Protein AF-A0AAX4JGT9-F1 (afdb_monomer)

Nearest PDB structures (foldseek):
  2guz-assembly3_E  TM=9.407E-01  e=2.735E-03  Saccharomyces cerevisiae

Structure (mmCIF, N/CA/C/O backbone):
data_AF-A0AAX4JGT9-F1
#
_entry.id   AF-A0AAX4JGT9-F1
#
loop_
_atom_site.group_PDB
_atom_site.id
_atom_site.type_symbol
_atom_site.label_atom_id
_atom_site.label_alt_id
_atom_site.label_comp_id
_atom_site.label_asym_id
_atom_site.label_entity_id
_atom_site.label_seq_id
_atom_site.pdbx_PDB_ins_code
_atom_site.Cartn_x
_atom_site.Cartn_y
_atom_site.Cartn_z
_atom_site.occupancy
_atom_site.B_iso_or_equiv
_atom_site.auth_seq_id
_atom_site.auth_comp_id
_atom_site.auth_asym_id
_atom_site.auth_atom_id
_atom_site.pdbx_PDB_model_num
ATOM 1 N N . MET A 1 1 ? 29.627 10.231 7.209 1.00 39.09 1 MET A N 1
ATOM 2 C CA . MET A 1 1 ? 28.273 10.159 7.798 1.00 39.09 1 MET A CA 1
ATOM 3 C C . MET A 1 1 ? 27.279 9.842 6.692 1.00 39.09 1 MET A C 1
ATOM 5 O O . MET A 1 1 ? 26.884 10.749 5.980 1.00 39.09 1 MET A O 1
ATOM 9 N N . PHE A 1 2 ? 26.899 8.576 6.521 1.00 27.64 2 PHE A N 1
ATOM 10 C CA . PHE A 1 2 ? 25.736 8.211 5.706 1.00 27.64 2 PHE A CA 1
ATOM 11 C C . PHE A 1 2 ? 24.783 7.430 6.612 1.00 27.64 2 PHE A C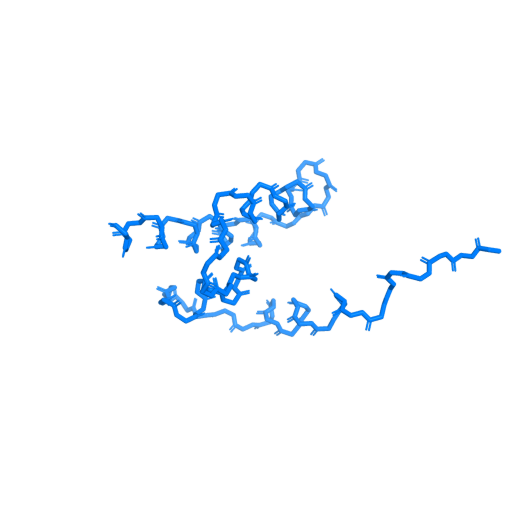 1
ATOM 13 O O . PHE A 1 2 ? 25.146 6.408 7.187 1.00 27.64 2 PHE A O 1
ATOM 20 N N . ASN A 1 3 ? 23.626 8.038 6.854 1.00 28.66 3 ASN A N 1
ATOM 21 C CA . ASN A 1 3 ? 22.726 7.782 7.971 1.00 28.66 3 ASN A CA 1
ATOM 22 C C . AS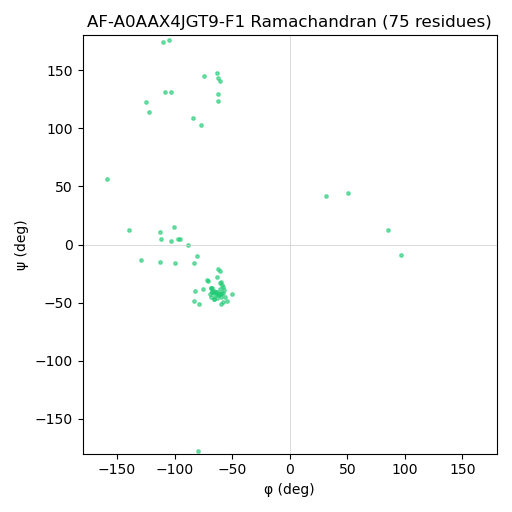N A 1 3 ? 21.799 6.582 7.674 1.00 28.66 3 ASN A C 1
ATOM 24 O O . ASN A 1 3 ? 20.939 6.648 6.804 1.00 28.66 3 ASN A O 1
ATOM 28 N N . THR A 1 4 ? 22.036 5.470 8.364 1.00 37.72 4 THR A N 1
ATOM 29 C CA . THR A 1 4 ? 21.071 4.646 9.124 1.00 37.72 4 THR A CA 1
ATOM 30 C C . THR A 1 4 ? 19.591 4.529 8.694 1.00 37.72 4 THR A C 1
ATOM 32 O O . THR A 1 4 ? 18.733 4.482 9.564 1.00 37.72 4 THR A O 1
ATOM 35 N N . LEU A 1 5 ? 19.242 4.394 7.406 1.00 37.34 5 LEU A N 1
ATOM 36 C CA . LEU A 1 5 ? 17.872 3.997 6.992 1.00 37.34 5 LEU A CA 1
ATOM 37 C C . LEU A 1 5 ? 17.794 3.009 5.807 1.00 37.34 5 LEU A C 1
ATOM 39 O O . LEU A 1 5 ? 16.718 2.763 5.271 1.00 37.34 5 LEU A O 1
ATOM 43 N N . SER A 1 6 ? 18.901 2.384 5.405 1.00 38.09 6 SER A N 1
ATOM 44 C CA . SER A 1 6 ? 18.949 1.504 4.223 1.00 38.09 6 SER A CA 1
ATOM 45 C C . SER A 1 6 ? 18.776 0.003 4.498 1.00 38.09 6 SER A C 1
ATOM 47 O O . SER A 1 6 ? 18.888 -0.791 3.569 1.00 38.09 6 SER A O 1
ATOM 49 N N . LYS A 1 7 ? 18.508 -0.429 5.741 1.00 37.81 7 LYS A N 1
ATOM 50 C CA . LYS A 1 7 ? 18.561 -1.863 6.105 1.00 37.81 7 LYS A CA 1
ATOM 51 C C . LYS A 1 7 ? 17.245 -2.567 6.447 1.00 37.81 7 LYS A C 1
ATOM 53 O O . LYS A 1 7 ? 17.302 -3.745 6.776 1.00 37.81 7 LYS A O 1
ATOM 58 N N . LEU A 1 8 ? 16.077 -1.927 6.323 1.00 40.97 8 LEU A N 1
ATOM 59 C CA . LEU A 1 8 ? 14.794 -2.622 6.564 1.00 40.97 8 LEU A CA 1
ATOM 60 C C . LEU A 1 8 ? 13.730 -2.493 5.459 1.00 40.97 8 LEU A C 1
ATOM 62 O O . LEU A 1 8 ? 12.821 -3.311 5.437 1.00 40.97 8 LEU A O 1
ATOM 66 N N . ASN A 1 9 ? 13.874 -1.586 4.486 1.00 43.84 9 ASN A N 1
ATOM 67 C CA . ASN A 1 9 ? 12.814 -1.322 3.491 1.00 43.84 9 ASN A CA 1
ATOM 68 C C . ASN A 1 9 ? 13.155 -1.738 2.046 1.00 43.84 9 ASN A C 1
ATOM 70 O O . ASN A 1 9 ? 12.451 -1.361 1.118 1.00 43.84 9 ASN A O 1
ATOM 74 N N . GLY A 1 10 ? 14.239 -2.490 1.831 1.00 43.22 10 GLY A N 1
ATOM 75 C CA . GLY A 1 10 ? 14.739 -2.788 0.480 1.00 43.22 10 GLY A CA 1
ATOM 76 C C . GLY A 1 10 ? 14.369 -4.156 -0.098 1.00 43.22 10 GLY A C 1
ATOM 77 O O . GLY A 1 10 ? 14.504 -4.349 -1.294 1.00 43.22 10 GLY A O 1
ATOM 78 N N . HIS A 1 11 ? 13.917 -5.119 0.712 1.00 44.06 11 HIS A N 1
ATOM 79 C CA . HIS A 1 11 ? 13.767 -6.509 0.242 1.00 44.06 11 HIS A CA 1
ATOM 80 C C . HIS A 1 11 ? 12.326 -7.015 0.140 1.00 44.06 11 HIS A C 1
ATOM 82 O O . HIS A 1 11 ? 12.096 -8.047 -0.490 1.00 44.06 11 HIS A O 1
ATOM 88 N N . PHE A 1 12 ? 11.353 -6.330 0.747 1.00 51.16 12 PHE A N 1
ATOM 89 C CA . PHE A 1 12 ? 9.971 -6.814 0.750 1.00 51.16 12 PHE A CA 1
ATOM 90 C C . PHE A 1 12 ? 9.223 -6.429 -0.534 1.00 51.16 12 PHE A C 1
ATOM 92 O O . PHE A 1 12 ? 8.649 -7.298 -1.191 1.00 51.16 12 PHE A O 1
ATOM 99 N N . LEU A 1 13 ? 9.304 -5.157 -0.941 1.00 52.50 13 LEU A N 1
ATOM 100 C CA . LEU A 1 13 ? 8.652 -4.674 -2.161 1.00 52.50 13 LEU A CA 1
ATOM 101 C C . LEU A 1 13 ? 9.279 -5.276 -3.428 1.00 52.50 13 LEU A C 1
ATOM 103 O O . LEU A 1 13 ? 8.537 -5.747 -4.283 1.00 52.50 13 LEU A O 1
ATOM 107 N N . ASP A 1 14 ? 10.611 -5.403 -3.497 1.00 51.22 14 ASP A N 1
ATOM 108 C CA . ASP A 1 14 ? 11.316 -6.043 -4.626 1.00 51.22 14 ASP A CA 1
ATOM 109 C C . ASP A 1 14 ? 10.874 -7.492 -4.872 1.00 51.22 14 ASP A C 1
ATOM 111 O O . ASP A 1 14 ? 10.739 -7.930 -6.015 1.00 51.22 14 ASP A O 1
ATOM 115 N N . LYS A 1 15 ? 10.583 -8.243 -3.802 1.00 47.28 15 LYS A N 1
ATOM 116 C CA . LYS A 1 15 ? 10.081 -9.616 -3.922 1.00 47.28 15 LYS A CA 1
ATOM 117 C C . LYS A 1 15 ? 8.610 -9.644 -4.347 1.00 47.28 15 LYS A C 1
ATOM 119 O O . LYS A 1 15 ? 8.234 -10.478 -5.170 1.00 47.28 15 LYS A O 1
ATOM 124 N N . MET A 1 16 ? 7.799 -8.717 -3.835 1.00 55.25 16 MET A N 1
ATOM 125 C CA . MET A 1 16 ? 6.370 -8.611 -4.146 1.00 55.25 16 MET A CA 1
ATOM 126 C C . MET A 1 16 ? 6.110 -8.116 -5.582 1.00 55.25 16 MET A C 1
ATOM 128 O O . MET A 1 16 ? 5.165 -8.573 -6.224 1.00 55.25 16 MET A O 1
ATOM 132 N N . TYR A 1 17 ? 6.991 -7.276 -6.138 1.00 56.47 17 TYR A N 1
ATOM 133 C CA . TYR A 1 17 ? 6.886 -6.762 -7.510 1.00 56.47 17 TYR A CA 1
ATOM 134 C C . TYR A 1 17 ? 6.912 -7.843 -8.594 1.00 56.47 17 TYR A C 1
ATOM 136 O O . TYR A 1 17 ? 6.378 -7.627 -9.681 1.00 56.47 17 TYR A O 1
ATOM 144 N N . SER A 1 18 ? 7.465 -9.020 -8.297 1.00 60.38 18 SER A N 1
ATOM 145 C CA . SER A 1 18 ? 7.535 -10.128 -9.254 1.00 60.38 18 SER A CA 1
ATOM 146 C C . SER A 1 18 ? 6.260 -10.981 -9.348 1.00 60.38 18 SER A C 1
ATOM 148 O O . SER A 1 18 ? 6.129 -11.748 -10.299 1.00 60.38 18 SER A O 1
ATOM 150 N N . SER A 1 19 ? 5.322 -10.895 -8.392 1.00 71.44 19 SER A N 1
ATOM 151 C CA . SER A 1 19 ? 4.204 -11.857 -8.318 1.00 71.44 19 SER A CA 1
ATOM 152 C C . SER A 1 19 ? 2.981 -11.366 -7.531 1.00 71.44 19 SER A C 1
ATOM 154 O O . SER A 1 19 ? 2.503 -12.025 -6.611 1.00 71.44 19 SER A O 1
ATOM 156 N N . PHE A 1 20 ? 2.425 -10.220 -7.927 1.00 84.44 20 PHE A N 1
ATOM 157 C CA . PHE A 1 20 ? 1.095 -9.832 -7.460 1.00 84.44 20 PHE A CA 1
ATOM 158 C C . PHE A 1 20 ? 0.010 -10.809 -7.918 1.00 84.44 20 PHE A C 1
ATOM 160 O O . PHE A 1 20 ? 0.051 -11.344 -9.030 1.00 84.44 20 PHE A O 1
ATOM 167 N N . LEU A 1 21 ? -1.015 -10.972 -7.089 1.00 84.38 21 LEU A N 1
ATOM 168 C CA . LEU A 1 21 ? -2.238 -11.653 -7.463 1.00 84.38 21 LEU A CA 1
ATOM 169 C C . LEU A 1 21 ? -2.923 -10.905 -8.610 1.00 84.38 21 LEU A C 1
ATOM 171 O O . LEU A 1 21 ? -2.971 -9.669 -8.665 1.00 84.38 21 LEU A O 1
ATOM 175 N N . ARG A 1 22 ? -3.521 -11.691 -9.513 1.00 87.06 22 ARG A N 1
ATOM 176 C CA . ARG A 1 22 ? -4.352 -11.178 -10.612 1.00 87.06 22 ARG A CA 1
ATOM 177 C C . ARG A 1 22 ? -5.553 -10.383 -10.095 1.00 87.06 22 ARG A C 1
ATOM 179 O O . ARG A 1 22 ? -6.001 -9.456 -10.758 1.00 87.06 22 ARG A O 1
ATOM 186 N N . VAL A 1 23 ? -6.080 -10.774 -8.936 1.00 89.31 23 VAL A N 1
ATOM 187 C CA . VAL A 1 23 ? -7.163 -10.084 -8.232 1.00 89.31 23 VAL A CA 1
ATOM 188 C C . VAL A 1 23 ? -6.678 -9.786 -6.819 1.00 89.31 23 VAL A C 1
ATOM 190 O O . VAL A 1 23 ? -6.305 -10.709 -6.098 1.00 89.31 23 VAL A O 1
ATOM 193 N N . MET A 1 24 ? -6.684 -8.506 -6.446 1.00 93.06 24 MET A N 1
ATOM 194 C CA . MET A 1 24 ? -6.287 -8.036 -5.117 1.00 93.06 24 MET A CA 1
ATOM 195 C C . MET A 1 24 ? -7.218 -8.607 -4.040 1.00 93.06 24 MET A C 1
ATOM 197 O O . MET A 1 24 ? -8.438 -8.466 -4.145 1.00 93.06 24 MET A O 1
ATOM 201 N N . ASP A 1 25 ? -6.653 -9.197 -2.986 1.00 93.38 25 ASP A N 1
ATOM 202 C CA . ASP A 1 25 ? -7.393 -9.638 -1.801 1.00 93.38 25 ASP A CA 1
ATOM 203 C C . ASP A 1 25 ? -7.067 -8.771 -0.567 1.00 93.38 25 ASP A C 1
ATOM 205 O O . ASP A 1 25 ? -6.209 -7.888 -0.595 1.00 93.38 25 ASP A O 1
ATOM 209 N N . LEU A 1 26 ? -7.766 -9.005 0.549 1.00 92.00 26 LEU A N 1
ATOM 210 C CA . LEU A 1 26 ? -7.547 -8.258 1.797 1.00 92.00 26 LEU A CA 1
ATOM 211 C C . LEU A 1 26 ? -6.143 -8.450 2.386 1.00 92.00 26 LEU A C 1
ATOM 213 O O . LEU A 1 26 ? -5.674 -7.585 3.128 1.00 92.00 26 LEU A O 1
ATOM 217 N N . LYS A 1 27 ? -5.501 -9.594 2.134 1.00 90.69 27 LYS A N 1
ATOM 218 C CA . LYS A 1 27 ? -4.180 -9.906 2.687 1.00 90.69 27 LYS A CA 1
ATOM 219 C C . LYS A 1 27 ? -3.105 -9.186 1.881 1.00 90.69 27 LYS A C 1
ATOM 221 O O . LYS A 1 27 ? -2.323 -8.444 2.467 1.00 90.69 27 LYS A O 1
ATOM 226 N N . GLU A 1 28 ? -3.130 -9.329 0.562 1.00 91.00 28 GLU A N 1
ATOM 227 C CA . GLU A 1 28 ? -2.285 -8.616 -0.387 1.00 91.00 28 GLU A CA 1
ATOM 228 C C . GLU A 1 28 ? -2.446 -7.106 -0.218 1.00 91.00 28 GLU A C 1
ATOM 230 O O . GLU A 1 28 ? -1.445 -6.413 -0.090 1.00 91.00 28 GLU A O 1
ATOM 235 N N . ALA A 1 29 ? -3.670 -6.586 -0.093 1.00 93.38 29 ALA A N 1
ATOM 236 C CA . ALA A 1 29 ? -3.882 -5.150 0.073 1.00 93.38 29 ALA A CA 1
ATOM 237 C C . ALA A 1 29 ? -3.208 -4.586 1.338 1.00 93.38 29 ALA A C 1
ATOM 239 O O . ALA A 1 29 ? -2.652 -3.486 1.312 1.00 93.38 29 ALA A O 1
ATOM 240 N N . ARG A 1 30 ? -3.221 -5.340 2.447 1.00 92.19 30 ARG A N 1
ATOM 241 C CA . ARG A 1 30 ? -2.515 -4.947 3.677 1.00 92.19 30 ARG A CA 1
ATOM 242 C C . ARG A 1 30 ? -1.000 -4.989 3.515 1.00 92.19 30 ARG A C 1
ATOM 244 O O . ARG A 1 30 ? -0.325 -4.111 4.044 1.00 92.19 30 ARG A O 1
ATOM 251 N N . LEU A 1 31 ? -0.485 -5.971 2.776 1.00 91.25 31 LEU A N 1
ATOM 252 C CA . LEU A 1 31 ? 0.942 -6.081 2.471 1.00 91.25 31 LEU A CA 1
ATOM 253 C C . LEU A 1 31 ? 1.410 -4.958 1.538 1.00 91.25 31 LEU A C 1
ATOM 255 O O . LEU A 1 31 ? 2.412 -4.318 1.828 1.00 91.25 31 LEU A O 1
ATOM 259 N N . VAL A 1 32 ? 0.653 -4.669 0.476 1.00 90.94 32 VAL A N 1
ATOM 260 C CA . VAL A 1 32 ? 0.937 -3.601 -0.496 1.00 90.94 32 VAL A CA 1
ATOM 261 C C . VAL A 1 32 ? 0.997 -2.232 0.167 1.00 90.94 32 VAL A C 1
ATOM 263 O O . VAL A 1 32 ? 1.855 -1.428 -0.182 1.00 90.94 32 VAL A O 1
ATOM 266 N N . LEU A 1 33 ? 0.087 -1.953 1.103 1.00 92.19 33 LEU A N 1
ATOM 267 C CA . LEU A 1 33 ? 0.062 -0.676 1.816 1.00 92.19 33 LEU A CA 1
ATOM 268 C C . LEU A 1 33 ? 0.922 -0.649 3.082 1.00 92.19 33 LEU A C 1
ATOM 270 O O . LEU A 1 33 ? 0.968 0.389 3.741 1.00 92.19 33 LEU A O 1
ATOM 274 N N . GLU A 1 34 ? 1.584 -1.757 3.424 1.00 90.31 34 GLU A N 1
ATOM 275 C CA . GLU A 1 34 ? 2.381 -1.899 4.646 1.00 90.31 34 GLU A CA 1
ATOM 276 C C . GLU A 1 34 ? 1.600 -1.474 5.906 1.00 90.31 34 GLU A C 1
ATOM 278 O O . GLU A 1 34 ? 2.100 -0.735 6.759 1.00 90.31 34 GLU A O 1
ATOM 283 N N . VAL A 1 35 ? 0.335 -1.901 6.001 1.00 91.31 35 VAL A N 1
ATOM 284 C CA . VAL A 1 35 ? -0.576 -1.532 7.096 1.00 91.31 35 VAL A CA 1
ATOM 285 C C . VAL A 1 35 ? -0.835 -2.702 8.038 1.00 91.31 35 VAL A C 1
ATOM 287 O O . VAL A 1 35 ? -1.224 -3.799 7.630 1.00 91.31 35 VAL A O 1
ATOM 290 N N . SER A 1 36 ? -0.697 -2.428 9.330 1.00 90.56 36 SER A N 1
ATOM 291 C CA . SER A 1 36 ? -1.086 -3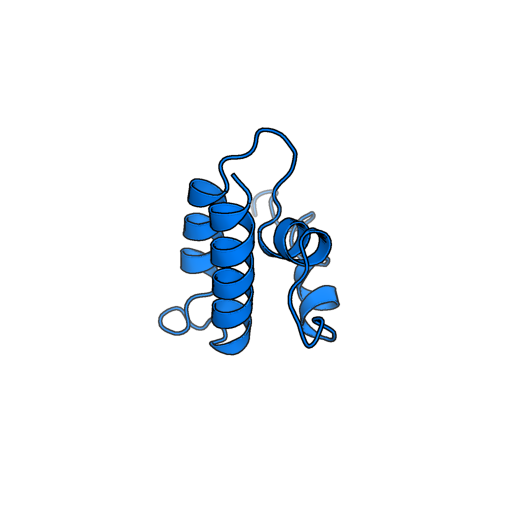.296 10.439 1.00 90.56 36 SER A CA 1
ATOM 292 C C . SER A 1 36 ? -2.368 -2.800 11.114 1.00 90.56 36 SER A C 1
ATOM 294 O O . SER A 1 36 ? -2.946 -1.766 10.768 1.00 90.56 36 SER A O 1
ATOM 296 N N . LYS A 1 37 ? -2.866 -3.564 12.093 1.00 87.12 37 LYS A N 1
ATOM 297 C CA . LYS A 1 37 ? -4.057 -3.177 12.859 1.00 87.12 37 LYS A CA 1
ATOM 298 C C . LYS A 1 37 ? -3.790 -1.866 13.613 1.00 87.12 37 LYS A C 1
ATOM 300 O O . LYS A 1 37 ? -2.870 -1.806 14.418 1.00 87.12 37 LYS A O 1
ATOM 305 N N . GLY A 1 38 ? -4.629 -0.857 13.380 1.00 86.31 38 GLY A N 1
ATOM 306 C CA . GLY A 1 38 ? -4.510 0.470 13.998 1.00 86.31 38 GLY A CA 1
ATOM 307 C C . GLY A 1 38 ? -3.798 1.513 13.133 1.00 86.31 38 GLY A C 1
ATOM 308 O O . GLY A 1 38 ? -3.860 2.699 13.454 1.00 86.31 38 GLY A O 1
ATOM 309 N N . ASP A 1 39 ? -3.190 1.112 12.013 1.00 91.12 39 ASP A N 1
ATOM 310 C CA . ASP A 1 39 ? -2.563 2.059 11.096 1.00 91.12 39 ASP A CA 1
ATOM 311 C C . ASP A 1 39 ? -3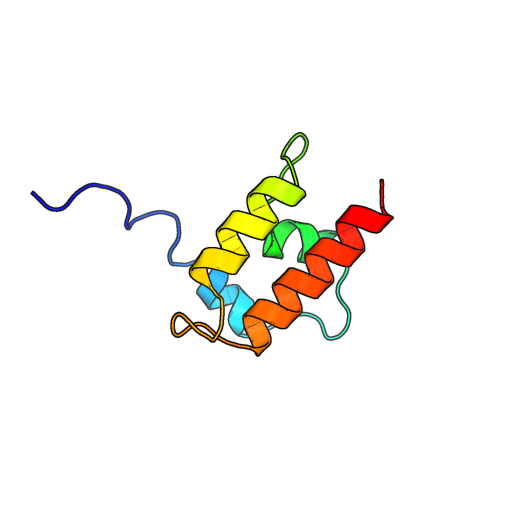.590 2.843 10.277 1.00 91.12 39 ASP A C 1
ATOM 313 O O . ASP A 1 39 ? -4.625 2.335 9.834 1.00 91.12 39 ASP A O 1
ATOM 317 N N . SER A 1 40 ? -3.263 4.106 9.999 1.00 93.81 40 SER A N 1
ATOM 318 C CA . SER A 1 40 ? -4.043 4.920 9.073 1.00 93.81 40 SER A CA 1
ATOM 319 C C . SER A 1 40 ? -3.735 4.524 7.629 1.00 93.81 40 SER A C 1
ATOM 321 O O . SER A 1 40 ? -2.739 4.962 7.046 1.00 93.81 40 SER A O 1
ATOM 323 N N . VAL A 1 41 ? -4.650 3.760 7.026 1.00 94.56 41 VAL A N 1
ATOM 324 C CA . VAL A 1 41 ? -4.610 3.354 5.608 1.00 94.56 41 VAL A CA 1
ATOM 325 C C . VAL A 1 41 ? -4.383 4.555 4.685 1.00 94.56 41 VAL A C 1
ATOM 327 O O . VAL A 1 41 ? -3.575 4.504 3.762 1.00 94.56 41 VAL A O 1
ATOM 330 N N . HIS A 1 42 ? -5.054 5.676 4.958 1.00 95.06 42 HIS A N 1
ATOM 331 C CA . HIS A 1 42 ? -4.926 6.883 4.146 1.00 95.06 42 HIS A CA 1
ATOM 332 C C . HIS A 1 42 ? -3.540 7.534 4.250 1.00 95.06 42 HIS A C 1
ATOM 334 O O . HIS A 1 42 ? -3.025 8.027 3.247 1.00 95.06 42 HIS A O 1
ATOM 340 N N . LYS A 1 43 ? -2.921 7.533 5.438 1.00 94.75 43 LYS A N 1
ATOM 341 C CA . LYS A 1 43 ? -1.572 8.084 5.628 1.00 94.75 43 LYS A CA 1
ATOM 342 C C . LYS A 1 43 ? -0.535 7.255 4.868 1.00 94.75 43 LYS A C 1
ATOM 344 O O . LYS A 1 43 ? 0.258 7.831 4.126 1.00 94.75 43 LYS A O 1
ATOM 349 N N . LYS A 1 44 ? -0.598 5.927 4.998 1.00 94.06 44 LYS A N 1
ATOM 350 C CA . LYS A 1 44 ? 0.300 4.993 4.303 1.00 94.06 44 LYS A CA 1
ATOM 351 C C . LYS A 1 44 ? 0.161 5.055 2.787 1.00 94.06 44 LYS A C 1
ATOM 353 O O . LYS A 1 44 ? 1.162 5.149 2.085 1.00 94.06 44 LYS A O 1
ATOM 358 N N . TYR A 1 45 ? -1.070 5.136 2.285 1.00 95.19 45 TYR A N 1
ATOM 359 C CA . TYR A 1 45 ? -1.325 5.342 0.861 1.00 95.19 45 TYR A CA 1
ATOM 360 C C . TYR A 1 45 ? -0.616 6.589 0.307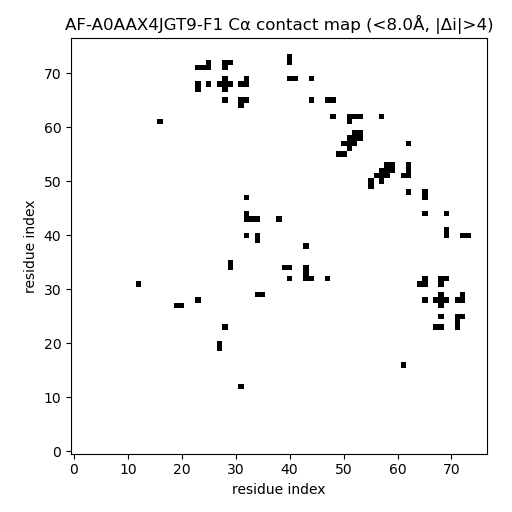 1.00 95.19 45 TYR A C 1
ATOM 362 O O . TYR A 1 45 ? 0.070 6.498 -0.707 1.00 95.19 45 TYR A O 1
ATOM 370 N N . LYS A 1 46 ? -0.719 7.749 0.976 1.00 95.25 46 LYS A N 1
ATOM 371 C CA . LYS A 1 46 ? -0.050 8.977 0.501 1.00 95.25 46 LYS A CA 1
ATOM 372 C C . LYS A 1 46 ? 1.470 8.853 0.495 1.00 95.25 46 LYS A C 1
ATOM 374 O O . LYS A 1 46 ? 2.113 9.348 -0.426 1.00 95.25 46 LYS A O 1
ATOM 379 N N . GLU A 1 47 ? 2.030 8.235 1.531 1.00 92.75 47 GLU A N 1
ATOM 380 C CA . GLU A 1 47 ? 3.470 8.007 1.646 1.00 92.75 47 GLU A CA 1
ATOM 381 C C . GLU A 1 47 ? 3.982 7.164 0.474 1.00 92.75 47 GLU A C 1
ATOM 383 O O . GLU A 1 47 ? 4.898 7.589 -0.232 1.00 92.75 47 GLU A O 1
ATOM 388 N N . LEU A 1 48 ? 3.328 6.030 0.214 1.00 91.25 48 LEU A N 1
ATOM 389 C CA . LEU A 1 48 ? 3.689 5.121 -0.871 1.00 91.25 48 LEU A CA 1
ATOM 390 C C . LEU A 1 48 ? 3.479 5.749 -2.248 1.00 91.25 48 LEU A C 1
ATOM 392 O O . LEU A 1 48 ? 4.341 5.602 -3.112 1.00 91.25 48 LEU A O 1
ATOM 396 N N . MET A 1 49 ? 2.392 6.495 -2.451 1.00 92.25 49 MET A N 1
ATOM 397 C CA . MET A 1 49 ? 2.142 7.209 -3.705 1.00 92.25 49 MET A CA 1
ATOM 398 C C . MET A 1 49 ? 3.221 8.249 -3.995 1.00 92.25 49 MET A C 1
ATOM 400 O O . MET A 1 49 ? 3.702 8.311 -5.116 1.00 92.25 49 MET A O 1
ATOM 404 N N . ARG A 1 50 ? 3.659 9.028 -2.998 1.00 90.31 50 ARG A N 1
ATOM 405 C CA . ARG A 1 50 ? 4.723 10.030 -3.179 1.00 90.31 50 ARG A CA 1
ATOM 406 C C . ARG A 1 50 ? 6.048 9.406 -3.627 1.00 90.31 50 ARG A C 1
ATOM 408 O O . ARG A 1 50 ? 6.811 10.053 -4.330 1.00 90.31 50 ARG A O 1
ATOM 415 N N . ILE A 1 51 ? 6.337 8.188 -3.172 1.00 87.44 51 ILE A N 1
ATOM 416 C CA . ILE A 1 51 ? 7.579 7.472 -3.490 1.00 87.44 51 ILE A CA 1
ATOM 417 C C . ILE A 1 51 ? 7.481 6.788 -4.858 1.00 87.44 51 ILE A C 1
ATOM 419 O O . ILE A 1 51 ? 8.445 6.797 -5.616 1.00 87.44 51 ILE A O 1
ATOM 423 N N . ASN A 1 52 ? 6.326 6.199 -5.176 1.00 86.44 52 ASN A N 1
ATOM 424 C CA . ASN A 1 52 ? 6.166 5.305 -6.324 1.00 86.44 52 ASN A CA 1
ATOM 425 C C . ASN A 1 52 ? 5.470 5.945 -7.535 1.00 86.44 52 ASN A C 1
ATOM 427 O O . ASN A 1 52 ? 5.239 5.247 -8.526 1.00 86.44 52 ASN A O 1
ATOM 431 N N . HIS A 1 53 ? 5.125 7.236 -7.478 1.00 88.56 53 HIS A N 1
ATOM 432 C CA . HIS A 1 53 ? 4.427 7.906 -8.572 1.00 88.56 53 HIS A CA 1
ATOM 433 C C . HIS A 1 53 ? 5.257 7.880 -9.870 1.00 88.56 53 HIS A C 1
ATOM 435 O O . HIS A 1 53 ? 6.470 8.107 -9.815 1.00 88.56 53 HIS A O 1
ATOM 441 N N . PRO A 1 54 ? 4.637 7.678 -11.049 1.00 88.31 54 PRO A N 1
ATOM 442 C CA . PRO A 1 54 ? 5.352 7.696 -12.326 1.00 88.31 54 PRO A CA 1
ATOM 443 C C . PRO A 1 54 ? 6.102 9.007 -12.582 1.00 88.31 54 PRO A C 1
ATOM 445 O O . PRO A 1 54 ? 7.251 8.982 -13.011 1.00 88.31 54 PRO A O 1
ATOM 448 N N . ASP A 1 55 ? 5.502 10.146 -12.222 1.00 91.56 55 ASP A N 1
ATOM 449 C CA . ASP A 1 55 ? 6.113 11.474 -12.404 1.00 91.56 55 ASP A CA 1
ATOM 450 C C . ASP A 1 55 ? 7.420 11.661 -11.615 1.00 91.56 55 ASP A C 1
ATOM 452 O O . ASP A 1 55 ? 8.230 12.516 -11.961 1.00 91.56 55 ASP A O 1
ATOM 456 N N . THR A 1 56 ? 7.650 10.866 -10.564 1.00 86.25 56 THR A N 1
ATOM 457 C CA . THR A 1 56 ? 8.894 10.877 -9.778 1.00 86.25 56 THR A CA 1
ATOM 458 C C . THR A 1 56 ? 9.843 9.735 -10.154 1.00 86.25 56 THR A C 1
ATOM 460 O O . THR A 1 56 ? 10.771 9.443 -9.405 1.00 86.25 56 THR A O 1
ATOM 463 N N . GLY A 1 57 ? 9.621 9.076 -11.297 1.00 80.56 57 GLY A N 1
ATOM 464 C CA . GLY A 1 57 ? 10.417 7.935 -11.765 1.00 80.56 57 GLY A CA 1
ATOM 465 C C . GLY A 1 57 ? 9.970 6.580 -11.209 1.00 80.56 57 GLY A C 1
ATOM 466 O O . GLY A 1 57 ? 10.698 5.597 -11.332 1.00 80.56 57 GLY A O 1
ATOM 467 N N . GLY A 1 58 ? 8.793 6.514 -10.585 1.00 84.50 58 GLY A N 1
ATOM 468 C CA . GLY A 1 58 ? 8.181 5.265 -10.147 1.00 84.50 58 GLY A CA 1
ATOM 469 C C . GLY A 1 58 ? 7.476 4.511 -11.279 1.00 84.50 58 GLY A C 1
ATOM 470 O O . GLY A 1 58 ? 7.477 4.916 -12.440 1.00 84.50 58 GLY A O 1
ATOM 471 N N . SER A 1 59 ? 6.852 3.382 -10.946 1.00 86.56 59 SER A N 1
ATOM 472 C CA . SER A 1 59 ? 6.190 2.518 -11.928 1.00 86.56 59 SER A CA 1
ATOM 473 C C . SER A 1 59 ? 4.673 2.685 -11.897 1.00 86.56 59 SER A C 1
ATOM 475 O O . SER A 1 59 ? 4.038 2.579 -10.842 1.00 86.56 59 SER A O 1
ATOM 477 N N . SER A 1 60 ? 4.075 2.865 -13.078 1.00 89.06 60 SER A N 1
ATOM 478 C CA . SER A 1 60 ? 2.618 2.923 -13.252 1.00 89.06 60 SER A CA 1
ATOM 479 C C . SER A 1 60 ? 1.930 1.649 -12.765 1.00 89.06 60 SER A C 1
ATOM 481 O O . SER A 1 60 ? 0.849 1.723 -12.186 1.00 89.06 60 SER A O 1
ATOM 483 N N . TYR A 1 61 ? 2.576 0.492 -12.938 1.00 89.06 61 TYR A N 1
ATOM 484 C CA . TYR A 1 61 ? 2.062 -0.789 -12.452 1.00 89.06 61 TYR A CA 1
ATOM 485 C C . TYR A 1 61 ? 2.056 -0.859 -10.921 1.00 89.06 61 TYR A C 1
ATOM 487 O O . TYR A 1 61 ? 1.097 -1.307 -10.300 1.00 89.06 61 TYR A O 1
ATOM 495 N N . ILE A 1 62 ? 3.100 -0.345 -10.277 1.00 89.12 62 ILE A N 1
ATOM 496 C CA . ILE A 1 62 ? 3.164 -0.327 -8.812 1.00 89.12 62 ILE A CA 1
ATOM 497 C C . ILE A 1 62 ? 2.146 0.643 -8.234 1.00 89.12 62 ILE A C 1
ATOM 499 O O . ILE A 1 62 ? 1.412 0.311 -7.302 1.00 89.12 62 ILE A O 1
ATOM 503 N N . THR A 1 63 ? 2.035 1.813 -8.853 1.00 91.69 63 THR A N 1
ATOM 504 C CA . THR A 1 63 ? 1.005 2.790 -8.521 1.00 91.69 63 THR A CA 1
ATOM 505 C C . THR A 1 63 ? -0.403 2.202 -8.672 1.00 91.69 63 THR A C 1
ATOM 507 O O . THR A 1 63 ? -1.248 2.412 -7.800 1.00 91.69 63 THR A O 1
ATOM 510 N N . SER A 1 64 ? -0.679 1.415 -9.720 1.00 92.69 64 SER A N 1
ATOM 511 C CA . SER A 1 64 ? -1.990 0.773 -9.879 1.00 92.69 64 SER A CA 1
ATOM 512 C C . SER A 1 64 ? -2.277 -0.239 -8.767 1.00 92.69 64 SER A C 1
ATOM 514 O O . SER A 1 64 ? -3.379 -0.224 -8.219 1.00 92.69 64 SER A O 1
ATOM 516 N N . LYS A 1 65 ? -1.290 -1.040 -8.349 1.00 93.38 65 LYS A N 1
ATOM 517 C CA . LYS A 1 65 ? -1.446 -1.985 -7.229 1.00 93.38 65 LYS A CA 1
ATOM 518 C C . LYS A 1 65 ? -1.662 -1.274 -5.887 1.00 93.38 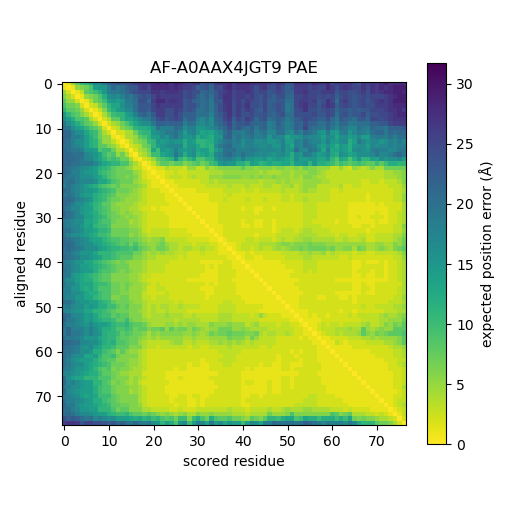65 LYS A C 1
ATOM 520 O O . LYS A 1 65 ? -2.532 -1.685 -5.120 1.00 93.38 65 LYS A O 1
ATOM 525 N N . ILE A 1 66 ? -0.961 -0.168 -5.626 1.00 94.00 66 ILE A N 1
ATOM 526 C CA . ILE A 1 66 ? -1.195 0.689 -4.447 1.00 94.00 66 ILE A CA 1
ATOM 527 C C . ILE A 1 66 ? -2.634 1.236 -4.450 1.00 94.00 66 ILE A C 1
ATOM 529 O O . ILE A 1 66 ? -3.318 1.212 -3.423 1.00 94.00 66 ILE A O 1
ATOM 533 N N . ASN A 1 67 ? -3.127 1.676 -5.610 1.00 95.25 67 ASN A N 1
ATOM 534 C CA . ASN A 1 67 ? -4.496 2.168 -5.772 1.00 95.25 67 ASN A CA 1
ATOM 535 C C . ASN A 1 67 ? -5.552 1.076 -5.539 1.00 95.25 67 ASN A C 1
ATOM 537 O O . ASN A 1 67 ? -6.561 1.334 -4.878 1.00 95.25 67 ASN A O 1
ATOM 541 N N . GLU A 1 68 ? -5.344 -0.130 -6.074 1.00 95.19 68 GLU A N 1
ATOM 542 C CA . GLU A 1 68 ? -6.212 -1.293 -5.840 1.00 95.19 68 GLU A CA 1
ATOM 543 C C . GLU A 1 68 ? -6.311 -1.618 -4.347 1.00 95.19 68 GLU A C 1
ATOM 545 O O . GLU A 1 68 ? -7.415 -1.727 -3.807 1.00 95.19 68 GLU A O 1
A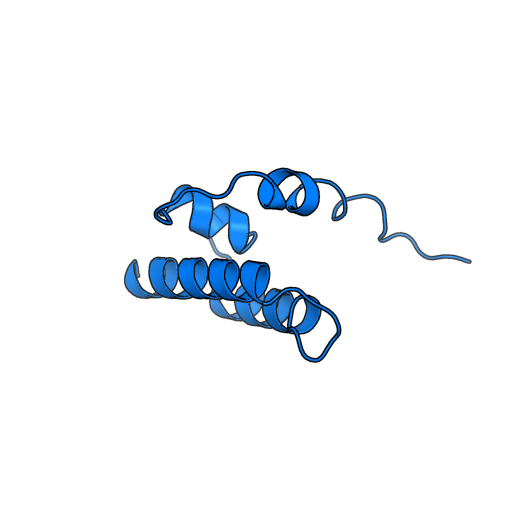TOM 550 N N . ALA A 1 69 ? -5.165 -1.695 -3.667 1.00 95.19 69 ALA A N 1
ATOM 551 C CA . ALA A 1 69 ? -5.097 -1.985 -2.243 1.00 95.19 69 ALA A CA 1
ATOM 552 C C . ALA A 1 69 ? -5.826 -0.920 -1.408 1.00 95.19 69 ALA A C 1
ATOM 554 O O . ALA A 1 69 ? -6.603 -1.248 -0.507 1.00 95.19 69 ALA A O 1
ATOM 555 N N . TYR A 1 70 ? -5.641 0.360 -1.747 1.00 96.19 70 TYR A N 1
ATOM 556 C CA . TYR A 1 70 ? -6.311 1.465 -1.066 1.00 96.19 70 TYR A CA 1
ATOM 557 C C . TYR A 1 70 ? -7.829 1.411 -1.216 1.00 96.19 70 TYR A C 1
ATOM 559 O O . TYR A 1 70 ? -8.544 1.550 -0.223 1.00 96.19 70 TYR A O 1
ATOM 567 N N . LYS A 1 71 ? -8.331 1.168 -2.433 1.00 95.94 71 LYS A N 1
ATOM 568 C CA . LYS A 1 71 ? -9.772 1.028 -2.689 1.00 95.94 71 LYS A CA 1
ATOM 569 C C . LYS A 1 71 ? -10.368 -0.123 -1.883 1.00 95.94 71 LYS A C 1
ATOM 571 O O . LYS A 1 71 ? -11.405 0.051 -1.250 1.00 95.94 71 LYS A O 1
ATOM 576 N N . LEU A 1 72 ? -9.694 -1.270 -1.868 1.00 95.25 72 LEU A N 1
ATOM 577 C CA . LEU A 1 72 ? -10.182 -2.466 -1.192 1.00 95.25 72 LEU A CA 1
ATOM 578 C C . LEU A 1 72 ? -10.246 -2.276 0.332 1.00 95.25 72 LEU A C 1
ATOM 580 O O . LEU A 1 72 ? -11.279 -2.554 0.942 1.00 95.25 72 LEU A O 1
ATOM 584 N N . LEU A 1 73 ? -9.189 -1.740 0.951 1.00 93.19 73 LEU A N 1
ATOM 585 C CA . LEU A 1 73 ? -9.173 -1.499 2.400 1.00 93.19 73 LEU A CA 1
ATOM 586 C C . LEU A 1 73 ? -10.082 -0.348 2.831 1.00 93.19 73 LEU A C 1
ATOM 588 O O . LEU A 1 73 ? -10.611 -0.383 3.939 1.00 93.19 73 LEU A O 1
ATOM 592 N N . LYS A 1 74 ? -10.288 0.660 1.976 1.00 91.44 74 LYS A N 1
ATOM 593 C CA . LYS A 1 74 ? -11.229 1.749 2.255 1.00 91.44 74 LYS A CA 1
ATOM 594 C C . LYS A 1 74 ? -12.682 1.271 2.247 1.00 91.44 74 LYS A C 1
ATOM 596 O O . LYS A 1 74 ? -13.450 1.743 3.070 1.00 91.44 74 LYS A O 1
ATOM 601 N N . ASN A 1 75 ? -13.031 0.345 1.355 1.00 85.75 75 ASN A N 1
ATOM 602 C CA . ASN A 1 75 ? -14.387 -0.200 1.239 1.00 85.75 75 ASN A CA 1
ATOM 603 C C . ASN A 1 75 ? -14.705 -1.296 2.274 1.00 85.75 75 ASN A C 1
ATOM 605 O O . ASN A 1 75 ? -15.843 -1.742 2.347 1.00 85.75 75 ASN A O 1
ATOM 609 N N . SER A 1 76 ? -13.703 -1.772 3.019 1.00 73.12 76 SER A N 1
ATOM 610 C CA . SER A 1 76 ? -13.856 -2.837 4.024 1.00 73.12 76 SER A CA 1
ATOM 611 C C . SER A 1 76 ? -14.028 -2.312 5.458 1.00 73.12 76 SER A C 1
ATOM 613 O O . SER A 1 76 ? -14.027 -3.112 6.392 1.00 73.12 76 SER A O 1
ATOM 615 N N . ASN A 1 77 ? -14.127 -0.989 5.626 1.00 53.91 77 ASN A N 1
ATOM 616 C CA . ASN A 1 77 ? -14.477 -0.292 6.870 1.00 53.91 77 ASN A CA 1
ATOM 617 C C . ASN A 1 77 ? -15.865 0.329 6.728 1.00 53.91 77 ASN A C 1
ATOM 619 O O . ASN A 1 77 ? -16.548 0.430 7.767 1.00 53.91 77 ASN A O 1
#

Radius of gyration: 13.01 Å; Cα contacts (8 Å, |Δi|>4): 63; chains: 1; bounding box: 43×23×27 Å

Secondary structure (DSSP, 8-state):
---S-SSSSSSHHHHHTT---SS--HHHHHHHTT--TT--HHHHHHHHHHHH-GGGT--HHHHHHHHHHHHHHHHT-

InterPro domains:
  IPR001623 DnaJ domain [PS50076] (19-77)
  IPR036869 Chaperone J-domain superfamily [G3DSA:1.10.287.110] (16-76)
  IPR036869 Chaperone J-domain superfamily [SSF46565] (19-76)

pLDDT: mean 79.03, std 20.66, range [27.64, 96.19]

Organism: NCBI:txid6039

Solvent-accessible surface area (backbone atoms only — not comparable to full-atom values): 4883 Å² total; per-residue (Å²): 143,82,84,94,70,82,86,82,79,70,65,63,60,66,59,48,74,78,66,69,67,97,67,86,46,79,65,56,21,30,60,71,48,72,52,60,95,89,55,59,65,68,60,39,45,54,56,52,46,71,64,30,30,50,95,72,75,29,44,64,69,57,42,49,51,46,51,52,23,51,54,55,60,63,73,74,110

Mean predicted aligned error: 8.11 Å

Foldseek 3Di:
DDDDDPPDPPPQVVVCVVDDDPADDQVLLCSLLVDDPPDDSVVSLVVQCVVQPVVVVHDPVSNVSSVNSSVRVVVVD

Sequence (77 aa):
MFNTLSKLNGHFLDKMYSSFLRVMDLKEARLVLEVSKGDSVHKKYKELMRINHPDTGGSSYITSKINEAYKLLKNSN

=== Feature glossary ===
The features interleaved in this record are:

— What the protein is —

Sequence gives the chain of amino acids in standard one-letter code (A=alanine, C=cysteine, …, Y=tyrosine), read N→C. It is the only feature that is directly encoded by the gene; all structural features are derived from the folded form of this sequence.

Database cross-references. InterPro integrates a dozen domain/family signature databases into unified entries with residue-range hits. GO terms attach function/process/location labels with evidence codes. CATH codes position the fold in a four-level structural taxonomy. Organism is the NCBI-taxonomy species name.

— Where its atoms are —

Atomic coordinates in PDBx/mmCIF format — the same representation the Protein Data Bank distributes. Each line of the _atom_site loop places one backbone atom in Cartesian space (units: ångströms, origin: arbitrary).

The six renders are orthographic views along the three Cartesian axes in both directions. Representation (cartoon, sticks, or surface) and color scheme (sequence-rainbow or by-chain) vary across proteins so the training set covers all the common visualization conventions.

— Local backbone conformation —

Eight-state secondary structure (DSSP): H is the canonical α-helix, G the tighter 3₁₀-helix, I the wider π-helix; E/B are β-structure, T and S are turns and bends, and '-' is everything else. DSSP derives these from the pattern of main-chain N–H···O=C hydrogen bonds, not from the sequence.

P-SEA three-state annotation labels each residue as helix, strand, or coil based purely on the geometry of the Cα trace. It serves as a fallback when the full backbone (and thus DSSP) is unavailable.

The φ/ψ torsion pair specifies the backbone conformation at each residue. φ rotates about the N–Cα bond, ψ about the Cα–C bond. Steric clashes forbid most of the (φ, ψ) plane — the allowed regions (α-helix basin, β-sheet basin, left-handed helix) are the Ramachandran-allowed regions.

— Global shape and packing —

The geometric summary reports three shape descriptors. Rg (radius of gyration) measures how spread out the Cα atoms are about their centre of mass; compact globular proteins have small Rg, elongated or unfolded ones large. Cα contacts (<8 Å, |i−j|>4) count long-range residue pairs in spatial proximity — high for tightly packed folds, near zero for rods or random coil. The bounding-box extents give the protein's footprint along x, y, z in Å.

Solvent-accessible surface area (SASA) is the area in Å² traced out by the centre of a 1.4 Å probe sphere (a water molecule) rolled over the protein's van der Waals surface (Shrake–Rupley / Lee–Richards construction). Buried residues have near-zero SASA; fully exposed residues can exceed 200 Å². The total SASA scales roughly with the number of surface residues.

The contact map is a binary N×N matrix image: pixel (i, j) is dark where Cα_i and Cα_j are within 8 Å and |i−j|>4. Because the |i−j|>4 filter removes local helical contacts, off-diagonal stripes parallel to the main diagonal indicate parallel β-sheets; stripes perpendicular to it indicate antiparallel β-sheets. The Ramachandran plot scatters every residue's (φ, ψ) pair against the sterically allowed regions. The PAE heatmap renders the predicted-aligned-error matrix.

— Structural neighborhood —

3Di is Foldseek's structural alphabet. Each residue is assigned one of twenty discrete states based on how its Cα sits relative to its spatial (not sequential) neighbors. Aligning 3Di strings finds structural homologs roughly as well as full 3D superposition, but orders of magnitude faster.

Nearest PDB neighbors are the top structural matches found by Foldseek when searching this structure against the entire Protein Data Bank. Each hit reports a TM-score (0 to 1; >0.5 almost always implies the same fold) and an E-value. These are *structural* homologs — they may share no detectable sequence similarity.

— Confidence and disorder —

For 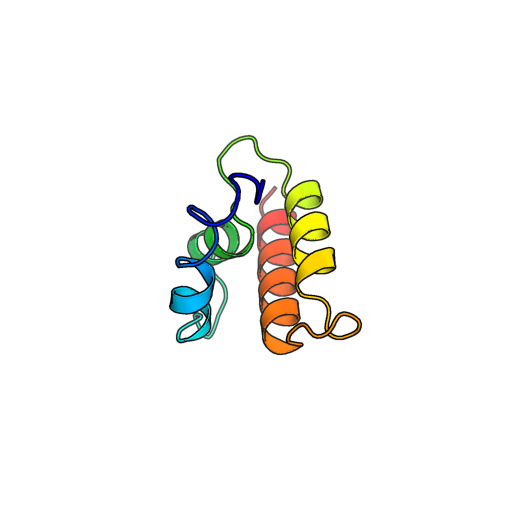AlphaFold models, the B-factor field carries pLDDT — the model's own estimate of local accuracy on a 0–100 scale. Regions with pLDDT<50 should be tre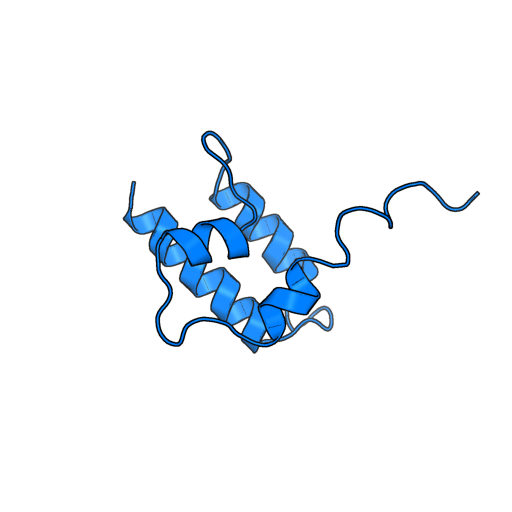ated as essentially unmodeled; they often correspond to intrinsically disordered segments.

Crystallographic B-factors measure how much each atom's electron density is smeared out, in Å². They rise in mobile loops and surface residues and fall in the buried interior. In AlphaFold models this column is repurposed to hold pLDDT instead.

Predicted aligned error is AlphaFold's pairwise confidence. Unlike pLDDT (per-residue), PAE is per-residue-pair and captures whether two parts of the structure are correctly placed relative to each other. Units are ångströms of expected positional error.